Protein AF-A0A1A6HN16-F1 (afdb_monomer_lite)

Radius of gyration: 11.29 Å; chains: 1; bounding box: 22×21×33 Å

Foldseek 3Di:
DQDLHADAADAPVVLVVCVPAAEDEHANYQYEQDPRRLCVPPPPDNHHYDPQVRAAHCDDPVRHRPGSD

Secondary structure (DSSP, 8-state):
---SS------HHHHHT-TT--EEE--SS-EE-STTTGGGGSTT--PEEESGGG-BEEESTTTTT-B--

Structure (mmCIF, N/CA/C/O backbone):
data_AF-A0A1A6HN16-F1
#
_entry.id   AF-A0A1A6HN16-F1
#
loop_
_atom_site.group_PDB
_atom_site.id
_atom_site.type_symbol
_atom_site.label_atom_id
_atom_site.label_alt_id
_atom_site.label_comp_id
_atom_site.label_asym_id
_atom_site.label_entity_id
_atom_site.label_seq_id
_atom_site.pdbx_PDB_ins_code
_atom_site.Cartn_x
_atom_site.Cartn_y
_atom_site.Cartn_z
_atom_site.occupancy
_atom_site.B_iso_or_equiv
_atom_site.auth_seq_id
_atom_site.auth_comp_id
_atom_site.auth_asym_id
_atom_site.auth_atom_id
_atom_site.pdbx_PDB_model_num
ATOM 1 N N . MET A 1 1 ? 1.889 -7.751 9.272 1.00 92.50 1 MET A N 1
ATOM 2 C CA . MET A 1 1 ? 2.953 -7.408 8.306 1.00 92.50 1 MET A CA 1
ATOM 3 C C . MET A 1 1 ? 2.538 -7.937 6.950 1.00 92.50 1 MET A C 1
ATOM 5 O O . MET A 1 1 ? 2.212 -9.113 6.874 1.00 92.50 1 MET A O 1
ATOM 9 N N . LEU A 1 2 ? 2.462 -7.077 5.937 1.00 95.56 2 LEU A N 1
ATOM 10 C CA . LEU A 1 2 ? 2.047 -7.409 4.568 1.00 95.56 2 LEU A CA 1
ATOM 11 C C . LEU A 1 2 ? 2.985 -6.772 3.523 1.00 95.56 2 LEU A C 1
ATOM 13 O O . LEU A 1 2 ? 2.655 -6.723 2.344 1.00 95.56 2 LEU A O 1
ATOM 17 N N . ASN A 1 3 ? 4.155 -6.277 3.926 1.00 96.12 3 ASN A N 1
ATOM 18 C CA . ASN A 1 3 ? 5.159 -5.712 3.026 1.00 96.12 3 ASN A CA 1
ATOM 19 C C . ASN A 1 3 ? 5.788 -6.771 2.114 1.00 96.12 3 ASN A C 1
ATOM 21 O O . ASN A 1 3 ? 5.805 -7.947 2.470 1.00 96.12 3 ASN A O 1
ATOM 25 N N . SER A 1 4 ? 6.323 -6.347 0.967 1.00 96.44 4 SER A N 1
ATOM 26 C CA . SER A 1 4 ? 6.980 -7.228 -0.016 1.00 96.44 4 SER A CA 1
ATOM 27 C C . SER A 1 4 ? 6.090 -8.384 -0.496 1.00 96.44 4 SER A C 1
ATOM 29 O O . SER A 1 4 ? 6.531 -9.527 -0.595 1.00 96.44 4 SER A O 1
ATOM 31 N N . ASN A 1 5 ? 4.817 -8.085 -0.759 1.00 97.19 5 ASN A N 1
ATOM 32 C CA . ASN A 1 5 ? 3.826 -9.029 -1.274 1.00 97.19 5 ASN A CA 1
ATOM 33 C C . ASN A 1 5 ? 3.273 -8.545 -2.632 1.00 97.19 5 ASN A C 1
ATOM 35 O O . ASN A 1 5 ? 3.814 -7.639 -3.264 1.00 97.19 5 ASN A O 1
ATOM 39 N N . ALA A 1 6 ? 2.186 -9.167 -3.090 1.00 97.12 6 ALA A N 1
ATOM 40 C CA . ALA A 1 6 ? 1.461 -8.804 -4.308 1.00 97.12 6 ALA A CA 1
ATOM 41 C C . ALA A 1 6 ? 0.150 -8.038 -4.020 1.00 97.12 6 ALA A C 1
ATOM 43 O O . ALA A 1 6 ? -0.826 -8.175 -4.757 1.00 97.12 6 ALA A O 1
ATOM 44 N N . LEU A 1 7 ? 0.087 -7.268 -2.928 1.00 96.56 7 LEU A N 1
ATOM 45 C CA . LEU A 1 7 ? -1.102 -6.489 -2.577 1.00 96.56 7 LEU A CA 1
ATOM 46 C C . LEU A 1 7 ? -1.233 -5.284 -3.517 1.00 96.56 7 LEU A C 1
ATOM 48 O O . LEU A 1 7 ? -0.361 -4.428 -3.546 1.00 96.56 7 LEU A O 1
ATOM 52 N N . SER A 1 8 ? -2.330 -5.176 -4.260 1.00 96.50 8 SER A N 1
ATOM 53 C CA . SER A 1 8 ? -2.561 -4.010 -5.125 1.00 96.50 8 SER A CA 1
ATOM 54 C C . SER A 1 8 ? -3.401 -2.919 -4.470 1.00 96.50 8 SER A C 1
ATOM 56 O O . SER A 1 8 ? -3.292 -1.755 -4.837 1.00 96.50 8 SER A O 1
ATOM 58 N N . ALA A 1 9 ? -4.226 -3.263 -3.484 1.00 95.25 9 ALA A N 1
ATOM 59 C CA . ALA A 1 9 ? -5.062 -2.306 -2.778 1.00 95.25 9 ALA A CA 1
ATOM 60 C C . ALA A 1 9 ? -5.428 -2.818 -1.383 1.00 95.25 9 ALA A C 1
ATOM 62 O O . ALA A 1 9 ? -5.427 -4.022 -1.125 1.00 95.25 9 ALA A O 1
ATOM 63 N N . LEU A 1 10 ? -5.797 -1.899 -0.494 1.00 94.06 10 LEU A N 1
ATOM 64 C CA . LEU A 1 10 ? -6.333 -2.205 0.826 1.00 94.06 10 LEU A CA 1
ATOM 65 C C . LEU A 1 10 ? -7.654 -1.460 0.994 1.00 94.06 10 LEU A C 1
ATOM 67 O O . LEU A 1 10 ? -7.692 -0.239 0.877 1.00 94.06 10 LEU A O 1
ATOM 71 N N . TYR A 1 11 ? -8.735 -2.187 1.263 1.00 94.44 11 TYR A N 1
ATOM 72 C CA . TYR A 1 11 ? -10.057 -1.595 1.451 1.00 94.44 11 TYR A CA 1
ATOM 73 C C . TYR A 1 11 ? -10.195 -1.003 2.857 1.00 94.44 11 TYR A C 1
ATOM 75 O O . TYR A 1 11 ? -9.775 -1.619 3.837 1.00 94.44 11 TYR A O 1
ATOM 83 N N . HIS A 1 12 ? -10.865 0.148 2.970 1.00 93.00 12 HIS A N 1
ATOM 84 C CA . HIS A 1 12 ? -11.147 0.783 4.265 1.00 93.00 12 HIS A CA 1
ATOM 85 C C . HIS A 1 12 ? -11.881 -0.164 5.228 1.00 93.00 12 HIS A C 1
ATOM 87 O O . HIS A 1 12 ? -11.511 -0.280 6.392 1.00 93.00 12 HIS A O 1
ATOM 93 N N . GLY A 1 13 ? -12.853 -0.929 4.717 1.00 93.25 13 GLY A N 1
ATOM 94 C CA . GLY A 1 13 ? -13.612 -1.892 5.519 1.00 93.25 13 GLY A CA 1
ATOM 95 C C . GLY A 1 13 ? -12.755 -3.007 6.135 1.00 93.25 13 GLY A C 1
ATOM 96 O O . GLY A 1 13 ? -13.066 -3.488 7.221 1.00 93.25 13 GLY A O 1
ATOM 97 N N . THR A 1 14 ? -11.638 -3.392 5.499 1.00 93.19 14 THR A N 1
ATOM 98 C CA . THR A 1 14 ? -10.686 -4.356 6.081 1.00 93.19 14 THR A CA 1
ATOM 99 C C . THR A 1 14 ? -10.072 -3.798 7.359 1.00 93.19 14 THR A C 1
ATOM 101 O O . THR A 1 14 ? -9.975 -4.503 8.359 1.00 93.19 14 THR A O 1
ATOM 104 N N . ILE A 1 15 ? -9.705 -2.519 7.343 1.00 92.06 15 ILE A N 1
ATOM 105 C CA . ILE A 1 15 ? -9.184 -1.816 8.510 1.00 92.06 15 ILE A CA 1
ATOM 106 C C . ILE A 1 15 ? -10.255 -1.650 9.592 1.00 92.06 15 ILE A C 1
ATOM 108 O O . ILE A 1 15 ? -9.990 -1.947 10.754 1.00 92.06 15 ILE A O 1
ATOM 112 N N . GLU A 1 16 ? -11.468 -1.239 9.222 1.00 91.62 16 GLU A N 1
ATOM 113 C CA . GLU A 1 16 ? -12.578 -1.073 10.173 1.00 91.62 16 GLU A CA 1
ATOM 114 C C . GLU A 1 16 ? -12.955 -2.387 10.872 1.00 91.62 16 GLU A C 1
ATOM 116 O O . GLU A 1 16 ? -13.318 -2.386 12.048 1.00 91.62 16 GLU A O 1
ATOM 121 N N . SER A 1 17 ? -12.810 -3.521 10.180 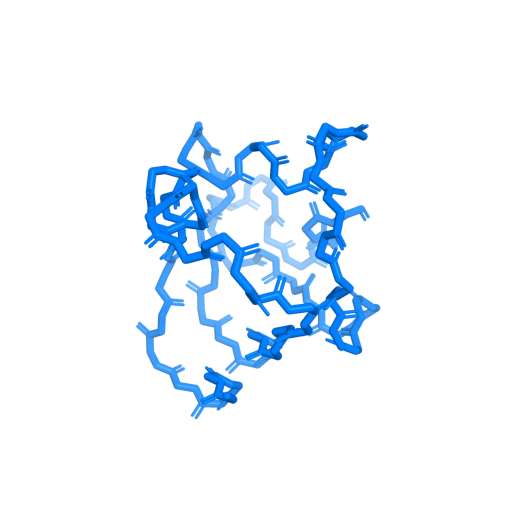1.00 94.62 17 SER A N 1
ATOM 122 C CA . SER A 1 17 ? -13.053 -4.855 10.745 1.00 94.62 17 SER A CA 1
ATOM 123 C C . SER A 1 17 ? -12.008 -5.302 11.778 1.00 94.62 17 SER A C 1
ATOM 125 O O . SER A 1 17 ? -12.206 -6.304 12.466 1.00 94.62 17 SER A O 1
ATOM 127 N N . LEU A 1 18 ? -10.903 -4.562 11.912 1.00 93.81 18 LEU A N 1
ATOM 128 C CA . LEU A 1 18 ? -9.777 -4.877 12.787 1.00 93.81 18 LEU A CA 1
ATOM 129 C C . LEU A 1 18 ? -9.586 -3.762 13.836 1.00 93.81 18 LEU A C 1
ATOM 131 O O . LEU A 1 18 ? -8.592 -3.038 13.798 1.00 93.81 18 LEU A O 1
ATOM 135 N N . PRO A 1 19 ? -10.489 -3.631 14.828 1.00 90.88 19 PRO A N 1
ATOM 136 C CA . PRO A 1 19 ? -10.520 -2.484 15.746 1.00 90.88 19 PRO A CA 1
ATOM 137 C C . PRO A 1 19 ? -9.289 -2.365 16.657 1.0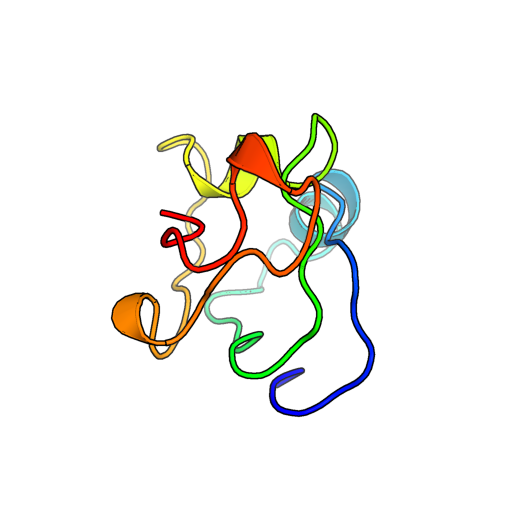0 90.88 19 PRO A C 1
ATOM 139 O O . PRO A 1 19 ? -8.997 -1.292 17.174 1.00 90.88 19 PRO A O 1
ATOM 142 N N . ASN A 1 20 ? -8.557 -3.464 16.859 1.00 94.12 20 ASN A N 1
ATOM 143 C CA . ASN A 1 20 ? -7.342 -3.492 17.675 1.00 94.12 20 ASN A CA 1
ATOM 144 C C . ASN A 1 20 ? -6.056 -3.330 16.847 1.00 94.12 20 ASN A C 1
ATOM 146 O O . ASN A 1 20 ? -4.959 -3.389 17.409 1.00 94.12 20 ASN A O 1
ATOM 150 N N . LEU A 1 21 ? -6.160 -3.172 15.524 1.00 93.81 21 LEU A N 1
ATOM 151 C CA . LEU A 1 21 ? -5.001 -3.000 14.660 1.00 93.81 21 LEU A CA 1
ATOM 152 C C . LEU A 1 21 ? -4.390 -1.617 14.895 1.00 93.81 21 LEU A C 1
ATOM 154 O O . LEU A 1 21 ? -5.047 -0.596 14.723 1.00 93.81 21 LEU A O 1
ATOM 158 N N . LYS A 1 22 ? -3.119 -1.594 15.296 1.00 93.81 22 LYS A N 1
ATOM 159 C CA . LYS A 1 22 ? -2.382 -0.352 15.574 1.00 93.81 22 LYS A CA 1
ATOM 160 C C . LYS A 1 22 ? -1.393 -0.004 14.478 1.00 93.81 22 LYS A C 1
ATOM 162 O O . LYS A 1 22 ? -1.163 1.169 14.209 1.00 93.81 22 LYS A O 1
ATOM 167 N N . GLU A 1 23 ? -0.800 -1.019 13.859 1.00 94.50 23 GLU A N 1
ATOM 168 C CA . GLU A 1 23 ? 0.284 -0.842 12.904 1.00 94.50 23 GLU A CA 1
ATOM 169 C C . GLU A 1 23 ? 0.140 -1.803 11.734 1.00 94.50 23 GLU A C 1
ATOM 171 O O . GLU A 1 23 ? -0.241 -2.965 11.901 1.00 94.50 23 GLU A O 1
ATOM 176 N N . ILE A 1 24 ? 0.481 -1.317 10.547 1.00 94.31 24 ILE A N 1
ATOM 177 C CA . ILE A 1 24 ? 0.494 -2.107 9.328 1.00 94.31 24 ILE A CA 1
ATOM 178 C C . ILE A 1 24 ? 1.711 -1.739 8.487 1.00 94.31 24 ILE A C 1
ATOM 180 O O . ILE A 1 24 ? 2.078 -0.575 8.358 1.00 94.31 24 ILE A O 1
ATOM 184 N N . SER A 1 25 ? 2.329 -2.752 7.892 1.00 95.19 25 SER A N 1
ATOM 185 C CA . SER A 1 25 ? 3.387 -2.581 6.904 1.00 95.19 25 SER A CA 1
ATOM 186 C C . SER A 1 25 ? 2.896 -3.124 5.570 1.00 95.19 25 SER A C 1
ATOM 188 O O . SER A 1 25 ? 2.521 -4.296 5.513 1.00 95.19 25 SER A O 1
ATOM 190 N N . ILE A 1 26 ? 2.849 -2.275 4.540 1.00 95.75 26 ILE A N 1
ATOM 191 C CA . ILE A 1 26 ? 2.434 -2.621 3.165 1.00 95.75 26 ILE A CA 1
ATOM 192 C C . ILE A 1 26 ? 3.386 -2.054 2.103 1.00 95.75 26 ILE A C 1
ATOM 194 O O . ILE A 1 26 ? 3.080 -2.128 0.917 1.00 95.75 26 ILE A O 1
ATOM 198 N N . HIS A 1 27 ? 4.540 -1.507 2.491 1.00 94.69 27 HIS A N 1
ATOM 199 C CA . HIS A 1 27 ? 5.545 -1.055 1.526 1.00 94.69 27 HIS A CA 1
ATOM 200 C C . HIS A 1 27 ? 6.008 -2.206 0.617 1.00 94.69 27 HIS A C 1
ATOM 202 O O . HIS A 1 27 ? 5.791 -3.389 0.911 1.00 94.69 27 HIS A O 1
ATOM 208 N N . SER A 1 28 ? 6.649 -1.861 -0.501 1.00 95.88 28 SER A N 1
ATOM 209 C CA . SER A 1 28 ? 7.149 -2.844 -1.477 1.00 95.88 28 SER A CA 1
ATOM 210 C C . SER A 1 28 ? 6.055 -3.763 -2.047 1.00 95.88 28 SER A C 1
ATOM 212 O O . SER A 1 28 ? 6.309 -4.922 -2.359 1.00 95.88 28 SER A O 1
ATOM 214 N N . ASN A 1 29 ? 4.833 -3.248 -2.170 1.00 97.50 29 ASN A N 1
ATOM 215 C CA . ASN A 1 29 ? 3.719 -3.899 -2.851 1.00 97.50 29 ASN A CA 1
ATOM 216 C C . ASN A 1 29 ? 3.352 -3.113 -4.122 1.00 97.50 29 ASN A C 1
ATOM 218 O O . ASN A 1 29 ? 3.577 -1.901 -4.164 1.00 97.50 29 ASN A O 1
ATOM 222 N N . PRO A 1 30 ? 2.771 -3.760 -5.147 1.00 97.38 30 PRO A N 1
ATOM 223 C CA . PRO A 1 30 ? 2.351 -3.101 -6.381 1.00 97.38 30 PRO A CA 1
ATOM 224 C C . PRO A 1 30 ? 1.044 -2.307 -6.189 1.00 97.38 30 PRO A C 1
ATOM 226 O O . PRO A 1 30 ? 0.011 -2.651 -6.760 1.00 97.38 30 PRO A O 1
ATOM 229 N N . ILE A 1 31 ? 1.080 -1.246 -5.375 1.00 97.31 31 ILE A N 1
ATOM 230 C CA . ILE A 1 31 ? -0.111 -0.471 -5.007 1.00 97.31 31 ILE A CA 1
ATOM 231 C C . ILE A 1 31 ? -0.680 0.290 -6.207 1.00 97.31 31 ILE A C 1
ATOM 233 O O . ILE A 1 31 ? 0.014 1.065 -6.865 1.00 97.31 31 ILE A O 1
ATOM 237 N N . ARG A 1 32 ? -1.979 0.117 -6.439 1.00 97.38 32 ARG A N 1
ATOM 238 C CA . ARG A 1 32 ? -2.773 0.899 -7.379 1.00 97.38 32 ARG A CA 1
ATOM 239 C C . ARG A 1 32 ? -3.434 2.073 -6.654 1.00 97.38 32 ARG A C 1
ATOM 241 O O . ARG A 1 32 ? -4.211 1.894 -5.717 1.00 97.38 32 ARG A O 1
ATOM 248 N N . CYS A 1 33 ? -3.138 3.277 -7.117 1.00 96.25 33 CYS A N 1
ATOM 249 C CA . CYS A 1 33 ? -3.591 4.538 -6.552 1.00 96.25 33 CYS A CA 1
ATOM 250 C C . CYS A 1 33 ? -4.867 5.035 -7.215 1.00 96.25 33 CYS A C 1
ATOM 252 O O . CYS A 1 33 ? -4.865 5.922 -8.064 1.00 96.25 33 CYS A O 1
ATOM 254 N N . ASP A 1 34 ? -5.977 4.441 -6.788 1.00 94.62 34 ASP A N 1
ATOM 255 C CA . ASP A 1 34 ? -7.323 4.820 -7.196 1.00 94.62 34 ASP A CA 1
ATOM 256 C C . ASP A 1 34 ? -8.250 5.069 -5.988 1.00 94.62 34 ASP A C 1
ATOM 258 O O . ASP A 1 34 ? -7.816 5.305 -4.855 1.00 94.62 34 ASP A O 1
ATOM 262 N N . CYS A 1 35 ? -9.564 5.052 -6.225 1.00 93.94 35 CYS A N 1
ATOM 263 C CA . CYS A 1 35 ? -10.566 5.290 -5.193 1.00 93.94 35 CYS A CA 1
ATOM 264 C C . CYS A 1 35 ? -10.493 4.305 -4.014 1.00 93.94 35 CYS A C 1
ATOM 266 O O . CYS A 1 35 ? -10.912 4.679 -2.918 1.00 93.94 35 CYS A O 1
ATOM 268 N N . VAL A 1 36 ? -9.972 3.088 -4.204 1.00 94.50 36 VAL A N 1
ATOM 269 C CA . VAL A 1 36 ? -9.908 2.065 -3.151 1.00 94.50 36 VAL A CA 1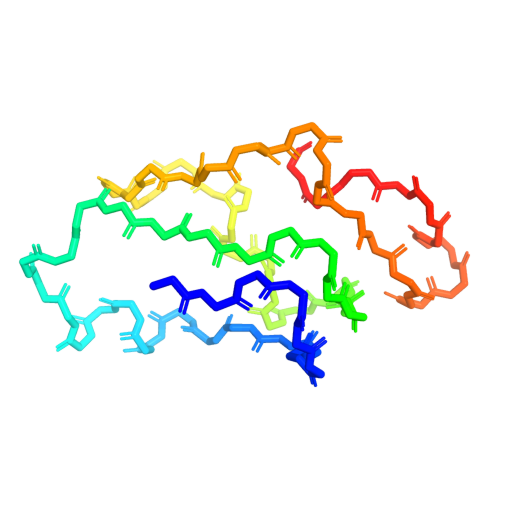
ATOM 270 C C . VAL A 1 36 ? -8.881 2.433 -2.089 1.00 94.50 36 VAL A C 1
ATOM 272 O O . VAL A 1 36 ? -9.165 2.281 -0.905 1.00 94.50 36 VAL A O 1
ATOM 275 N N . ILE A 1 37 ? -7.713 2.948 -2.487 1.00 93.31 37 ILE A N 1
ATOM 276 C CA . ILE A 1 37 ? -6.621 3.282 -1.559 1.00 93.31 37 ILE A CA 1
ATOM 277 C C . ILE A 1 37 ? -6.724 4.716 -1.009 1.00 93.31 37 ILE A C 1
ATOM 279 O O . ILE A 1 37 ? -6.037 5.064 -0.053 1.00 93.31 37 ILE A O 1
ATOM 283 N N . ARG A 1 38 ? -7.615 5.553 -1.564 1.00 91.25 38 ARG A N 1
ATOM 284 C CA . ARG A 1 38 ? -7.756 6.984 -1.225 1.00 91.25 38 ARG A CA 1
ATOM 285 C C . ARG A 1 38 ? -7.897 7.270 0.274 1.00 91.25 38 ARG A C 1
ATOM 287 O O . ARG A 1 38 ? -7.481 8.332 0.736 1.00 91.25 38 ARG A O 1
ATOM 294 N N . TRP A 1 39 ? -8.501 6.358 1.033 1.00 91.81 39 TRP A N 1
ATOM 295 C CA . TRP A 1 39 ? -8.690 6.531 2.475 1.00 91.81 39 TRP A CA 1
ATOM 296 C C . TRP A 1 39 ? -7.368 6.564 3.253 1.00 91.81 39 TRP A C 1
ATOM 298 O O . TRP A 1 39 ? -7.344 7.160 4.327 1.00 91.81 39 TRP A O 1
ATOM 308 N N . ILE A 1 40 ? -6.280 5.986 2.724 1.00 90.25 40 ILE A N 1
ATOM 309 C CA . ILE A 1 40 ? -4.960 5.982 3.379 1.00 90.25 40 ILE A CA 1
ATOM 310 C C . ILE A 1 40 ? -4.461 7.413 3.629 1.00 90.25 40 ILE A C 1
ATOM 312 O O . ILE A 1 40 ? -3.852 7.679 4.664 1.00 90.25 40 ILE A O 1
ATOM 316 N N . ASN A 1 41 ? -4.816 8.358 2.752 1.00 83.44 41 ASN A N 1
ATOM 317 C CA . ASN A 1 41 ? -4.428 9.772 2.877 1.00 83.44 41 ASN A CA 1
ATOM 318 C C . ASN A 1 41 ? -5.403 10.598 3.698 1.00 83.44 41 ASN A C 1
ATOM 320 O O . ASN A 1 41 ? -5.188 11.787 3.934 1.00 83.44 41 ASN A O 1
ATOM 324 N N . MET A 1 42 ? -6.512 10.001 4.116 1.00 81.44 42 MET A N 1
ATOM 325 C CA . MET A 1 42 ? -7.462 10.679 4.973 1.00 81.44 42 MET A CA 1
ATOM 326 C C . MET A 1 42 ? -6.965 10.566 6.415 1.00 81.44 42 MET A C 1
ATOM 328 O O . MET A 1 42 ? -6.679 9.473 6.898 1.00 81.44 42 MET A O 1
ATOM 332 N N . ASN A 1 43 ? -6.943 11.682 7.147 1.00 68.31 43 ASN A N 1
ATOM 333 C CA . ASN A 1 43 ? -6.614 11.735 8.583 1.00 68.31 43 ASN A CA 1
ATOM 334 C C . ASN A 1 43 ? -7.695 11.082 9.479 1.00 68.31 43 ASN A C 1
ATOM 336 O O . ASN A 1 43 ? -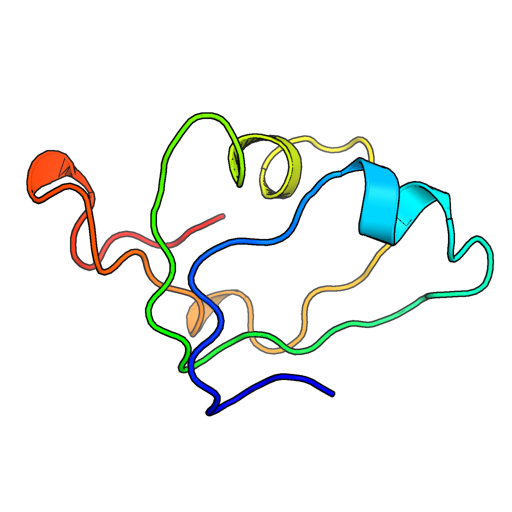8.009 11.580 10.555 1.00 68.31 43 ASN A O 1
ATOM 340 N N . LYS A 1 44 ? -8.331 10.005 9.012 1.00 70.06 44 LYS A N 1
ATOM 341 C CA . LYS A 1 44 ? -9.494 9.364 9.636 1.00 70.06 44 LYS A CA 1
ATOM 342 C C . LYS A 1 44 ? -9.185 8.016 10.283 1.00 70.06 44 LYS A C 1
ATOM 344 O O . LYS A 1 44 ? -10.089 7.425 10.862 1.00 70.06 44 LYS A O 1
ATOM 349 N N . THR A 1 45 ? -7.948 7.524 10.207 1.00 76.50 45 THR A N 1
ATOM 350 C CA . THR A 1 45 ? -7.576 6.232 10.801 1.00 76.50 45 THR A CA 1
ATOM 351 C C . THR A 1 45 ? -6.525 6.400 11.896 1.00 76.50 45 THR A C 1
ATOM 353 O O . THR A 1 45 ? -5.620 7.222 11.784 1.00 76.50 45 THR A O 1
ATOM 356 N N . ASN A 1 46 ? -6.648 5.608 12.965 1.00 83.56 46 ASN A N 1
ATOM 357 C 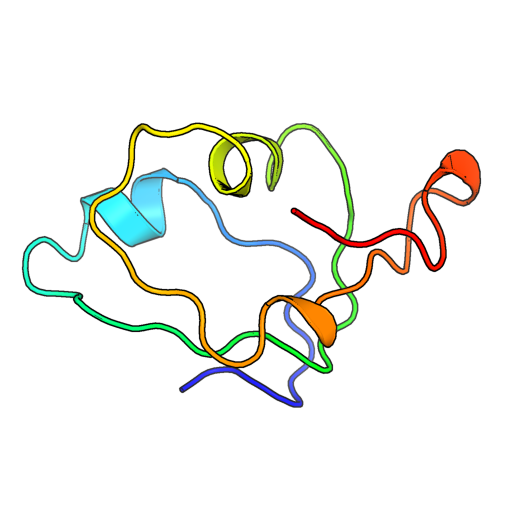CA . ASN A 1 46 ? -5.686 5.551 14.075 1.00 83.56 46 ASN A CA 1
ATOM 358 C C . ASN A 1 46 ? -4.535 4.559 13.810 1.00 83.56 46 ASN A C 1
ATOM 360 O O . ASN A 1 46 ? -3.833 4.160 14.738 1.00 83.56 46 ASN A O 1
ATOM 364 N N . ILE A 1 47 ? -4.357 4.122 12.560 1.00 90.94 47 ILE A N 1
ATOM 365 C CA . ILE 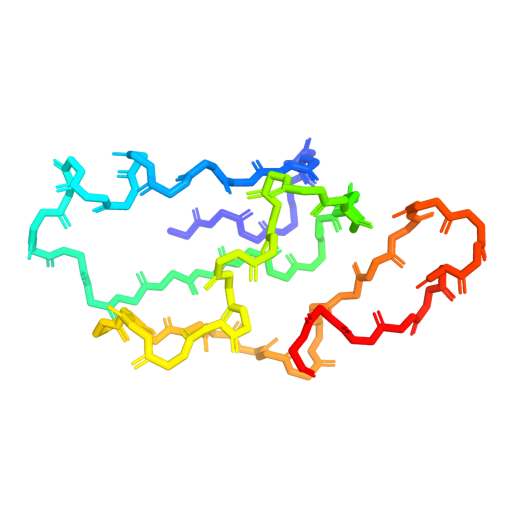A 1 47 ? -3.368 3.108 12.194 1.00 90.94 47 ILE A CA 1
ATOM 366 C C . ILE A 1 47 ? -2.068 3.768 11.757 1.00 90.94 47 ILE A C 1
ATOM 368 O O . ILE A 1 47 ? -2.047 4.673 10.922 1.00 90.94 47 ILE A O 1
ATOM 372 N N . ARG A 1 48 ? -0.957 3.254 12.283 1.00 92.12 48 ARG A N 1
ATOM 373 C CA . ARG A 1 48 ? 0.390 3.620 11.862 1.00 92.12 48 ARG A CA 1
ATOM 374 C C . ARG A 1 48 ? 0.813 2.782 10.658 1.00 92.12 48 ARG A C 1
ATOM 376 O O . ARG A 1 48 ? 0.919 1.561 10.751 1.00 92.12 48 ARG A O 1
ATOM 383 N N . PHE A 1 49 ? 1.110 3.444 9.546 1.00 92.19 49 PHE A N 1
ATOM 384 C CA . PHE A 1 49 ? 1.790 2.816 8.414 1.00 92.19 49 PHE A CA 1
ATOM 385 C C . PHE A 1 49 ? 3.295 2.781 8.682 1.00 92.19 49 PHE A C 1
ATOM 387 O O . PHE A 1 49 ? 3.892 3.800 9.032 1.00 92.19 49 PHE A O 1
ATOM 394 N N . MET A 1 50 ? 3.897 1.602 8.560 1.00 94.12 50 MET A N 1
ATOM 395 C CA . MET A 1 50 ? 5.344 1.424 8.645 1.00 94.12 50 MET A CA 1
ATOM 396 C C . MET A 1 50 ? 5.992 1.772 7.306 1.00 94.12 50 MET A C 1
ATOM 398 O O . MET A 1 50 ? 5.458 1.402 6.263 1.00 94.12 50 MET A O 1
ATOM 402 N N . GLU A 1 51 ? 7.136 2.457 7.366 1.00 93.19 51 GLU A N 1
ATOM 403 C CA . GLU A 1 51 ? 7.884 2.931 6.191 1.00 93.19 51 GLU A CA 1
ATOM 404 C C . GLU A 1 51 ? 6.990 3.647 5.155 1.00 93.19 51 GLU A C 1
ATOM 406 O O . GLU A 1 51 ? 6.948 3.242 3.993 1.00 93.19 51 GLU A O 1
ATOM 411 N N . PRO A 1 52 ? 6.239 4.696 5.555 1.00 90.19 52 PRO A N 1
ATOM 412 C CA . PRO A 1 52 ? 5.321 5.387 4.647 1.00 90.19 52 PRO A CA 1
ATOM 413 C C . PRO A 1 52 ? 6.052 6.004 3.448 1.00 90.19 52 PRO A C 1
ATOM 415 O O . PRO A 1 52 ? 5.523 5.998 2.342 1.00 90.19 52 PRO A O 1
ATOM 418 N N . ASP A 1 53 ? 7.301 6.439 3.629 1.00 91.25 53 ASP A N 1
ATOM 419 C CA . ASP A 1 53 ? 8.130 6.985 2.549 1.00 91.25 53 ASP A CA 1
ATOM 420 C C . ASP A 1 53 ? 8.498 5.933 1.490 1.00 91.25 53 ASP A C 1
ATOM 422 O O . ASP A 1 53 ? 8.829 6.296 0.368 1.00 91.25 53 ASP A O 1
ATOM 426 N N . SER A 1 54 ? 8.397 4.640 1.823 1.00 93.06 54 SER A N 1
ATOM 427 C CA . SER A 1 54 ? 8.651 3.500 0.929 1.00 93.06 54 SER A CA 1
ATOM 428 C C . SER A 1 54 ? 7.373 2.951 0.271 1.00 93.06 54 SER A C 1
ATOM 430 O O . SER A 1 54 ? 7.398 1.886 -0.359 1.00 93.06 54 SER A O 1
ATOM 432 N N . LEU A 1 55 ? 6.231 3.622 0.449 1.00 93.56 55 LEU A N 1
ATOM 433 C CA . LEU A 1 55 ? 4.937 3.205 -0.079 1.00 93.56 55 LEU A CA 1
ATOM 434 C C . LEU A 1 55 ? 4.596 4.009 -1.339 1.00 93.56 55 LEU A C 1
ATOM 436 O O . LEU A 1 55 ? 4.134 5.144 -1.254 1.00 93.56 55 LEU A O 1
ATOM 440 N N . PHE A 1 56 ? 4.797 3.403 -2.509 1.00 95.75 56 PHE A N 1
ATOM 441 C CA . PHE A 1 56 ? 4.622 4.066 -3.803 1.00 95.75 56 PHE A CA 1
ATOM 442 C C . PHE A 1 56 ? 3.517 3.437 -4.645 1.00 95.75 56 PHE A C 1
ATOM 444 O O . PHE A 1 56 ? 3.293 2.226 -4.607 1.00 95.75 56 PHE A O 1
ATOM 451 N N . CYS A 1 57 ? 2.878 4.268 -5.457 1.00 96.81 57 CYS A N 1
ATOM 452 C CA . CYS A 1 57 ? 1.960 3.840 -6.498 1.00 96.81 57 CYS A CA 1
ATOM 453 C C . CYS A 1 57 ? 2.738 3.230 -7.674 1.00 96.81 57 CYS A C 1
ATOM 455 O O . CYS A 1 57 ? 3.719 3.808 -8.145 1.00 96.81 57 CYS A O 1
ATOM 457 N N . VAL A 1 58 ? 2.281 2.096 -8.202 1.00 97.75 58 VAL A N 1
ATOM 458 C CA . VAL A 1 58 ? 2.777 1.538 -9.476 1.00 97.75 58 VAL A CA 1
ATOM 459 C C . VAL A 1 58 ? 1.808 1.774 -10.634 1.00 97.75 58 VAL A C 1
ATOM 461 O O . VAL A 1 58 ? 2.182 1.585 -11.785 1.00 97.75 58 VAL A O 1
ATOM 464 N N . ASP A 1 59 ? 0.577 2.176 -10.322 1.00 96.06 59 ASP A N 1
ATOM 465 C CA . ASP A 1 59 ? -0.529 2.358 -11.258 1.00 96.06 59 ASP A CA 1
ATOM 466 C C . ASP A 1 59 ? -1.568 3.323 -10.639 1.00 96.06 59 ASP A C 1
ATOM 468 O O . ASP A 1 59 ? -1.643 3.391 -9.408 1.00 96.06 59 ASP A O 1
ATOM 472 N N . PRO A 1 60 ? -2.377 4.062 -11.418 1.00 97.25 60 PRO A N 1
ATOM 473 C CA . PRO A 1 60 ? -2.276 4.245 -12.866 1.00 97.25 60 PRO A CA 1
ATOM 474 C C . PRO A 1 60 ? -1.022 5.057 -13.262 1.00 97.25 60 PRO A C 1
ATOM 476 O O . PRO A 1 60 ? -0.347 5.597 -12.378 1.00 97.25 60 PRO A O 1
ATOM 479 N N . PRO A 1 61 ? -0.664 5.126 -14.563 1.00 97.12 61 PRO A N 1
ATOM 480 C CA . PRO A 1 61 ? 0.580 5.752 -15.027 1.00 97.12 61 PRO A CA 1
ATOM 481 C C . PRO A 1 61 ? 0.781 7.195 -14.554 1.00 97.12 61 PRO A C 1
ATOM 483 O O . PRO A 1 61 ? 1.912 7.623 -14.342 1.00 97.12 61 PRO A O 1
ATOM 486 N N . GLU A 1 62 ? -0.302 7.940 -14.338 1.00 96.56 62 GLU A N 1
ATOM 487 C CA . GLU A 1 62 ? -0.261 9.329 -13.871 1.00 96.56 62 GLU A CA 1
ATOM 488 C C . GLU A 1 62 ? 0.260 9.452 -12.431 1.00 96.56 62 GLU A C 1
ATOM 490 O O . GLU A 1 62 ? 0.795 10.496 -12.055 1.00 96.56 62 GLU A O 1
ATOM 495 N N . PHE A 1 63 ? 0.120 8.389 -11.633 1.00 96.19 63 PHE A N 1
ATOM 496 C CA . PHE A 1 63 ? 0.573 8.326 -10.244 1.00 96.19 63 PHE A CA 1
ATOM 497 C C . PHE A 1 63 ? 1.795 7.429 -10.048 1.00 96.19 63 PHE A C 1
ATOM 499 O O . PHE A 1 63 ? 2.306 7.349 -8.936 1.00 96.19 63 PHE A O 1
ATOM 506 N N . GLN A 1 64 ? 2.303 6.774 -11.092 1.00 96.62 64 GLN A N 1
ATOM 507 C CA . GLN A 1 64 ? 3.428 5.852 -10.967 1.00 96.62 64 GLN A CA 1
ATOM 508 C C . GLN A 1 64 ? 4.658 6.531 -10.333 1.00 96.62 64 GLN A C 1
ATOM 510 O O . GLN A 1 64 ? 5.111 7.586 -10.772 1.00 96.62 64 GLN A O 1
ATOM 515 N N . GLY A 1 65 ? 5.204 5.912 -9.284 1.00 95.31 65 GLY A N 1
ATOM 516 C CA . GLY A 1 65 ? 6.345 6.416 -8.516 1.00 95.31 65 GLY A CA 1
ATOM 517 C C . GLY A 1 65 ? 6.009 7.501 -7.487 1.00 95.31 65 GLY A C 1
ATOM 518 O O . GLY A 1 65 ? 6.892 7.894 -6.728 1.00 95.31 65 GLY A O 1
ATOM 519 N N . GLN A 1 66 ? 4.762 7.974 -7.418 1.00 95.38 66 GLN A N 1
ATOM 520 C CA . GLN A 1 66 ? 4.337 8.908 -6.375 1.00 95.38 66 GLN A CA 1
ATOM 521 C C . GLN A 1 66 ? 4.122 8.179 -5.048 1.00 95.38 66 GLN A C 1
ATOM 523 O O . GLN A 1 66 ? 3.782 6.992 -5.029 1.00 95.38 66 GLN A O 1
ATOM 528 N N . ASN A 1 67 ? 4.331 8.885 -3.933 1.00 94.12 67 ASN A N 1
ATOM 529 C CA . ASN A 1 67 ? 4.021 8.328 -2.623 1.00 94.12 67 ASN A CA 1
ATOM 530 C C . ASN A 1 67 ? 2.506 8.150 -2.498 1.00 94.12 67 ASN A C 1
ATOM 532 O O . ASN A 1 67 ? 1.729 8.977 -2.980 1.00 94.12 67 ASN A O 1
ATOM 536 N N . VAL A 1 68 ? 2.094 7.061 -1.854 1.00 91.19 68 VAL A N 1
ATOM 537 C CA . VAL A 1 68 ? 0.682 6.849 -1.562 1.00 91.19 68 VAL A CA 1
ATOM 538 C C . VAL A 1 68 ? 0.174 7.939 -0.628 1.00 91.19 68 VAL A C 1
ATOM 540 O O . VAL A 1 68 ? -0.964 8.317 -0.842 1.00 91.19 68 VAL A O 1
ATOM 543 N N . ARG A 1 69 ? 0.985 8.452 0.316 1.00 79.94 69 ARG A N 1
ATOM 544 C CA . ARG A 1 69 ? 0.664 9.455 1.348 1.00 79.94 69 ARG A CA 1
ATOM 545 C C . ARG A 1 69 ? 1.260 10.843 1.122 1.00 79.94 69 ARG A C 1
ATOM 547 O O . ARG A 1 69 ? 2.414 10.945 0.662 1.00 79.94 69 ARG A O 1
#

Organism: Neotoma lepida (NCBI:txid56216)

InterPro domains:
  IPR032675 Leucine-rich repeat domain superfamily [G3DSA:3.80.10.10] (1-69)

Sequence (69 aa):
MLNSNALSALYHGTIESLPNLKEISIHSNPIRCDCVIRWINMNKTNIRFMEPDSLFCVDPPEFQGQNVR

pLDDT: mean 92.78, std 5.76, range [68.31, 97.75]